Protein AF-T1C723-F1 (afdb_monomer_lite)

Foldseek 3Di:
DDDPVVVVVVVVVCVVVVHDDPDDDDPQLVQPVVVDDPVCQAQWDWDWDAAAQKIKTFTHHRSDTPDIDIDRDHCHDDPPDDPDRDDPPDDDDDD

pLDDT: mean 82.34, std 19.11, range [31.23, 98.19]

Organism: NCBI:txid410659

Sequence (95 aa):
FTTEAHIMAIEEIAQALDLELIETVAEPYAVARLASTPDVMERGGIFIDIGARTTTVSLVRGGVLEAARMFELGGRPSPASSPTTWTCRCRWPRA

Secondary structure (DSSP, 8-state):
---HHHHHHHHHHHHHTT--------HHHHHHHHH--HHHHHH-EEEEEE-SS-EEEEEEETTEEEEEEEES--SSPPTTS-S--------PPP-

Structure (mmCIF, N/CA/C/O backbone):
data_AF-T1C723-F1
#
_entry.id   AF-T1C723-F1
#
loop_
_atom_site.group_PDB
_atom_site.id
_atom_site.type_symbol
_atom_site.label_atom_id
_atom_site.label_alt_id
_atom_site.label_comp_id
_atom_site.label_asym_id
_atom_site.label_entity_id
_atom_site.label_seq_id
_atom_site.pdbx_PDB_ins_code
_atom_site.Cartn_x
_atom_site.Cartn_y
_atom_site.Cartn_z
_atom_site.occupancy
_atom_site.B_iso_or_equiv
_atom_site.auth_seq_id
_atom_site.auth_comp_id
_atom_site.auth_asym_id
_atom_site.auth_atom_id
_atom_site.pdbx_PDB_model_num
ATOM 1 N N . PHE A 1 1 ? 2.421 10.252 -5.268 1.00 61.81 1 PHE A N 1
ATOM 2 C CA . PHE A 1 1 ? 2.819 8.918 -4.767 1.00 61.81 1 PHE A CA 1
ATOM 3 C C . PHE A 1 1 ? 3.269 7.972 -5.873 1.00 61.81 1 PHE A C 1
ATOM 5 O O . PHE A 1 1 ? 3.884 6.968 -5.562 1.00 61.81 1 PHE A O 1
ATOM 12 N N . THR A 1 2 ? 3.080 8.308 -7.147 1.00 75.69 2 THR A N 1
ATOM 13 C CA . THR A 1 2 ? 3.738 7.622 -8.259 1.00 75.69 2 THR A CA 1
ATOM 14 C C . THR A 1 2 ? 3.843 8.597 -9.434 1.00 75.69 2 THR A C 1
ATOM 16 O O . THR A 1 2 ? 3.143 9.613 -9.425 1.00 75.69 2 THR A O 1
ATOM 19 N N . THR A 1 3 ? 4.740 8.353 -10.381 1.00 84.56 3 THR A N 1
ATOM 20 C CA . THR A 1 3 ? 4.822 9.117 -11.636 1.00 84.56 3 THR A CA 1
ATOM 21 C C . THR A 1 3 ? 4.004 8.405 -12.712 1.00 84.56 3 THR A C 1
ATOM 23 O O . THR A 1 3 ? 3.762 7.204 -12.601 1.00 84.56 3 THR A O 1
ATOM 26 N N . GLU A 1 4 ? 3.612 9.110 -13.777 1.00 87.56 4 GLU A N 1
ATOM 27 C CA . GLU A 1 4 ? 2.975 8.476 -14.947 1.00 87.56 4 GLU A CA 1
ATOM 28 C C . GLU A 1 4 ? 3.845 7.344 -15.511 1.00 87.56 4 GLU A C 1
ATOM 30 O O . GLU A 1 4 ? 3.346 6.269 -15.821 1.00 87.56 4 GLU A O 1
ATOM 35 N N . ALA A 1 5 ? 5.169 7.538 -15.525 1.00 91.19 5 ALA A N 1
ATOM 36 C CA . ALA A 1 5 ? 6.128 6.527 -15.961 1.00 91.19 5 ALA A CA 1
ATOM 37 C C . ALA A 1 5 ? 6.035 5.209 -15.172 1.00 91.19 5 ALA A C 1
ATOM 39 O O . ALA A 1 5 ? 6.169 4.138 -15.754 1.00 91.19 5 ALA A O 1
ATOM 40 N N . HIS A 1 6 ? 5.789 5.261 -13.860 1.00 90.44 6 HIS A N 1
ATOM 41 C CA . HIS A 1 6 ? 5.617 4.044 -13.064 1.00 90.44 6 HIS A CA 1
ATOM 42 C C . HIS A 1 6 ? 4.290 3.333 -13.348 1.00 90.44 6 HIS A C 1
ATOM 44 O O . HIS A 1 6 ? 4.253 2.109 -13.284 1.00 90.44 6 HIS A O 1
ATOM 50 N N . ILE A 1 7 ? 3.212 4.068 -13.647 1.00 92.12 7 ILE A N 1
ATOM 51 C CA . ILE A 1 7 ? 1.925 3.454 -14.012 1.00 92.12 7 ILE A CA 1
ATOM 52 C C . ILE A 1 7 ? 2.055 2.749 -15.362 1.00 92.12 7 ILE A C 1
ATOM 54 O O . ILE A 1 7 ? 1.721 1.571 -15.451 1.00 92.12 7 ILE A O 1
ATOM 58 N N . MET A 1 8 ? 2.649 3.414 -16.358 1.00 93.62 8 MET A N 1
ATOM 59 C CA . MET A 1 8 ? 2.903 2.803 -17.669 1.00 93.62 8 MET A CA 1
ATOM 60 C C . MET A 1 8 ? 3.738 1.524 -17.552 1.00 93.62 8 MET A C 1
ATOM 62 O O . MET A 1 8 ? 3.413 0.518 -18.168 1.00 93.62 8 MET A O 1
ATOM 66 N N . ALA A 1 9 ? 4.773 1.517 -16.705 1.00 95.44 9 ALA A N 1
ATOM 67 C CA . ALA A 1 9 ? 5.572 0.313 -16.484 1.00 95.44 9 ALA A CA 1
ATOM 68 C C . ALA A 1 9 ? 4.743 -0.858 -15.916 1.00 95.44 9 ALA A C 1
ATOM 70 O O . ALA A 1 9 ? 4.973 -2.010 -16.280 1.00 95.44 9 ALA A O 1
ATOM 71 N N . ILE A 1 10 ? 3.773 -0.589 -15.033 1.00 95.00 10 ILE A N 1
ATOM 72 C CA . ILE A 1 10 ? 2.868 -1.624 -14.505 1.00 95.00 10 ILE A CA 1
ATOM 73 C C . ILE A 1 10 ? 1.919 -2.120 -15.603 1.00 95.00 10 ILE A C 1
ATOM 75 O O . ILE A 1 10 ? 1.700 -3.326 -15.706 1.00 95.00 10 ILE A O 1
ATOM 79 N N . GLU A 1 11 ? 1.386 -1.220 -16.431 1.00 95.25 11 GLU A N 1
ATOM 80 C CA . GLU A 1 11 ? 0.529 -1.568 -17.573 1.00 95.25 11 GLU A CA 1
ATOM 81 C C . GLU A 1 11 ? 1.262 -2.449 -18.593 1.00 95.25 11 GLU A C 1
ATOM 83 O O . GLU A 1 11 ? 0.726 -3.476 -19.010 1.00 95.25 11 GLU A O 1
ATOM 88 N N . GLU A 1 12 ? 2.504 -2.106 -18.944 1.00 96.75 12 GLU A N 1
ATOM 89 C CA . GLU A 1 12 ? 3.346 -2.903 -19.845 1.00 96.75 12 GLU A CA 1
ATOM 90 C C . GLU A 1 12 ? 3.595 -4.313 -19.292 1.00 96.75 12 GLU A C 1
ATOM 92 O O . GLU A 1 12 ? 3.492 -5.301 -20.022 1.00 96.75 12 GLU A O 1
ATOM 97 N N . ILE A 1 13 ? 3.881 -4.428 -17.989 1.00 97.19 13 ILE A N 1
ATOM 98 C CA . ILE A 1 13 ? 4.057 -5.727 -17.327 1.00 97.19 13 ILE A CA 1
ATOM 99 C C . ILE A 1 13 ? 2.751 -6.528 -17.349 1.00 97.19 13 ILE A C 1
ATOM 101 O O . ILE A 1 13 ? 2.786 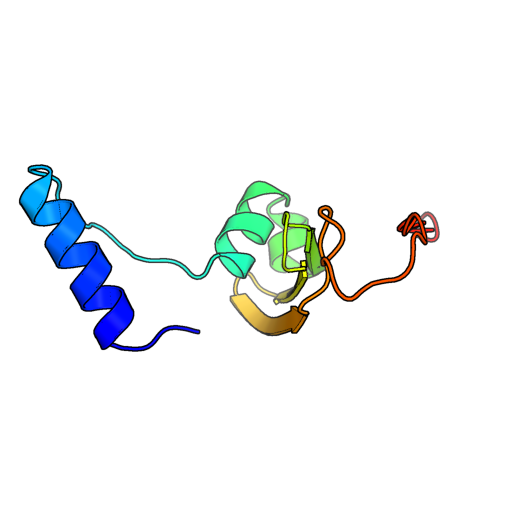-7.726 -17.630 1.00 97.19 13 ILE A O 1
ATOM 105 N N . ALA A 1 14 ? 1.608 -5.896 -17.070 1.00 97.44 14 ALA A N 1
ATOM 106 C CA . ALA A 1 14 ? 0.309 -6.562 -17.113 1.00 97.44 14 ALA A CA 1
ATOM 107 C C . ALA A 1 14 ? 0.014 -7.109 -18.520 1.00 97.44 14 ALA A C 1
ATOM 109 O O . ALA A 1 14 ? -0.303 -8.289 -18.656 1.00 97.44 14 ALA A O 1
ATOM 110 N N . GLN A 1 15 ? 0.235 -6.306 -19.566 1.00 96.94 15 GLN A N 1
ATOM 111 C CA . GLN A 1 15 ? 0.071 -6.729 -20.961 1.00 96.94 15 GLN A CA 1
ATOM 112 C C . GLN A 1 15 ? 1.004 -7.885 -21.338 1.00 96.94 15 GLN A C 1
ATOM 114 O O . GLN A 1 15 ? 0.568 -8.851 -21.962 1.00 96.94 15 GLN A O 1
ATOM 119 N N . ALA A 1 16 ? 2.277 -7.825 -20.936 1.00 98.19 16 ALA A N 1
ATOM 120 C CA . ALA A 1 16 ? 3.242 -8.892 -21.206 1.00 98.19 16 ALA A CA 1
ATOM 121 C C . ALA A 1 16 ? 2.876 -10.227 -20.527 1.00 98.19 1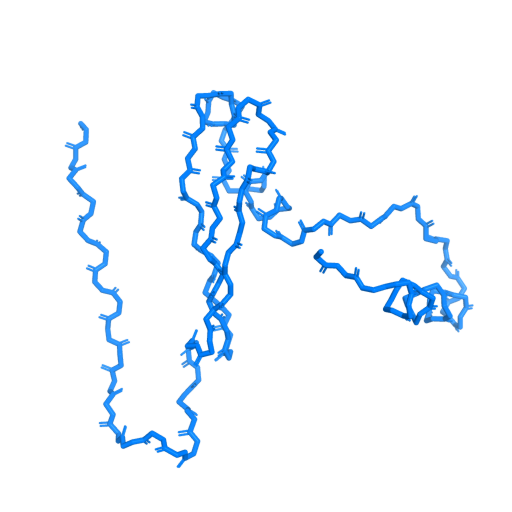6 ALA A C 1
ATOM 123 O O . ALA A 1 16 ? 3.319 -11.286 -20.974 1.00 98.19 16 ALA A O 1
ATOM 124 N N . LEU A 1 17 ? 2.083 -10.175 -19.455 1.00 98.19 17 LEU A N 1
ATOM 125 C CA . LEU A 1 17 ? 1.587 -11.334 -18.713 1.00 98.19 17 LEU A CA 1
ATOM 126 C C . LEU A 1 17 ? 0.160 -11.753 -19.110 1.00 98.19 17 LEU A C 1
ATOM 128 O O . LEU A 1 17 ? -0.370 -12.669 -18.485 1.00 98.19 17 LEU A O 1
ATOM 132 N N . ASP A 1 18 ? -0.441 -11.119 -20.125 1.00 97.81 18 ASP A N 1
ATOM 133 C CA . ASP A 1 18 ? -1.839 -11.330 -20.541 1.00 97.81 18 ASP A CA 1
ATOM 134 C C . ASP A 1 18 ? -2.848 -11.064 -19.399 1.00 97.81 18 ASP A C 1
ATOM 136 O O . ASP A 1 18 ? -3.807 -11.805 -19.180 1.00 97.81 18 ASP A O 1
ATOM 140 N N . LEU A 1 19 ? -2.598 -10.005 -18.619 1.00 98.06 19 LEU A N 1
ATOM 141 C CA . LEU A 1 19 ? -3.436 -9.549 -17.507 1.00 98.06 19 LEU A CA 1
ATOM 142 C C . LEU A 1 19 ? -4.054 -8.175 -17.795 1.00 98.06 19 LEU A C 1
ATOM 144 O O . LEU A 1 19 ? -3.441 -7.307 -18.414 1.00 98.06 19 LEU A O 1
ATOM 148 N N . GLU A 1 20 ? -5.252 -7.948 -17.256 1.00 95.50 20 GLU A N 1
ATOM 149 C CA . GLU A 1 20 ? -5.929 -6.650 -17.275 1.00 95.50 20 GLU A CA 1
ATOM 150 C C . GLU A 1 20 ? -5.636 -5.870 -15.981 1.00 95.50 20 GLU A C 1
ATOM 152 O O . GLU A 1 20 ? -5.903 -6.351 -14.875 1.00 95.50 20 GLU A O 1
ATOM 157 N N . LEU A 1 21 ? -5.094 -4.652 -16.104 1.00 94.25 21 LEU A N 1
ATOM 158 C CA . LEU A 1 21 ? -4.896 -3.759 -14.961 1.00 94.25 21 LEU A CA 1
ATOM 159 C C . LEU A 1 21 ? -6.205 -3.028 -14.632 1.00 94.25 21 LEU A C 1
ATOM 161 O O . LEU A 1 21 ? -6.585 -2.092 -15.325 1.00 94.25 21 LEU A O 1
ATOM 165 N N . ILE A 1 22 ? -6.871 -3.439 -13.551 1.00 94.50 22 ILE A N 1
ATOM 166 C CA . ILE A 1 22 ? -8.161 -2.859 -13.136 1.00 94.50 22 ILE A CA 1
ATOM 167 C C . ILE A 1 22 ? -7.987 -1.505 -12.438 1.00 94.50 22 ILE A C 1
ATOM 169 O O . ILE A 1 22 ? -8.680 -0.542 -12.754 1.00 94.50 22 ILE A O 1
ATOM 173 N N . GLU A 1 23 ? -7.083 -1.427 -11.460 1.00 91.12 23 GLU A N 1
ATOM 174 C CA . GLU A 1 23 ? -6.838 -0.211 -10.683 1.00 91.12 23 GLU A CA 1
ATOM 175 C C . GLU A 1 23 ? -5.465 -0.281 -10.001 1.00 91.12 23 GLU A C 1
ATOM 177 O O . GLU A 1 23 ? -4.992 -1.357 -9.626 1.00 91.12 23 GLU A O 1
ATOM 182 N N . THR A 1 24 ? -4.845 0.879 -9.778 1.00 89.56 24 THR A N 1
ATOM 183 C CA . THR A 1 24 ? -3.677 1.012 -8.902 1.00 89.56 24 THR A CA 1
ATOM 184 C C . THR A 1 24 ? -4.028 1.813 -7.660 1.00 89.56 24 THR A C 1
ATOM 186 O O . THR A 1 24 ? -4.529 2.933 -7.757 1.00 89.56 24 THR A O 1
ATOM 189 N N . VAL A 1 25 ? -3.669 1.290 -6.493 1.00 89.94 25 VAL A N 1
ATOM 190 C CA . VAL A 1 25 ? -3.837 1.978 -5.210 1.00 89.94 25 VAL A CA 1
ATOM 191 C C . VAL A 1 25 ? -2.483 2.264 -4.577 1.00 89.94 25 VAL A C 1
ATOM 193 O O . VAL A 1 25 ? -1.526 1.509 -4.742 1.00 89.94 25 VAL A O 1
ATOM 196 N N . ALA A 1 26 ? -2.390 3.357 -3.820 1.00 89.06 26 ALA A N 1
ATOM 197 C CA . ALA A 1 26 ? -1.195 3.630 -3.034 1.00 89.06 26 ALA A CA 1
ATOM 198 C C . ALA A 1 26 ? -1.040 2.563 -1.937 1.00 89.06 26 ALA A C 1
ATOM 200 O O . ALA A 1 26 ? -1.946 2.370 -1.126 1.00 89.06 26 ALA A O 1
ATOM 201 N N . GLU A 1 27 ? 0.130 1.933 -1.864 1.00 90.06 27 GLU A N 1
ATOM 202 C CA . GLU A 1 27 ? 0.500 0.976 -0.814 1.00 90.06 27 GLU A CA 1
ATOM 203 C C . GLU A 1 27 ? 0.096 1.402 0.614 1.00 90.06 27 GLU A C 1
ATOM 205 O O . GLU A 1 27 ? -0.575 0.610 1.277 1.00 90.06 27 GLU A O 1
ATOM 210 N N . PRO A 1 28 ? 0.381 2.632 1.105 1.00 92.38 28 PRO A N 1
ATOM 211 C CA . PRO A 1 28 ? -0.019 3.026 2.461 1.00 92.38 28 PRO A CA 1
ATOM 212 C C . PRO A 1 28 ? -1.532 2.935 2.700 1.00 92.38 28 PRO A C 1
ATOM 214 O O . PRO A 1 28 ? -1.966 2.604 3.801 1.00 92.38 28 PRO A O 1
ATOM 217 N N . TYR A 1 29 ? -2.344 3.186 1.670 1.00 91.69 29 TYR A N 1
ATOM 218 C CA . TYR A 1 29 ? -3.791 3.025 1.762 1.00 91.69 29 TYR A CA 1
ATOM 219 C C . TYR A 1 29 ? -4.202 1.549 1.772 1.00 91.69 29 TYR A C 1
ATOM 221 O O . TYR A 1 29 ? -5.055 1.153 2.566 1.00 91.69 29 TYR A O 1
ATOM 229 N N . ALA A 1 30 ? -3.574 0.725 0.929 1.00 92.25 30 ALA A N 1
ATOM 230 C CA . ALA A 1 30 ? -3.833 -0.711 0.884 1.00 92.25 30 ALA A CA 1
ATOM 231 C C . ALA A 1 30 ? -3.508 -1.390 2.226 1.00 92.25 30 ALA A C 1
ATOM 233 O O . ALA A 1 30 ? -4.332 -2.143 2.747 1.00 92.25 30 ALA A O 1
ATOM 234 N N . VAL A 1 31 ? -2.357 -1.065 2.825 1.00 92.00 31 VAL A N 1
ATOM 235 C CA . VAL A 1 31 ? -1.950 -1.574 4.144 1.00 92.00 31 VAL A CA 1
ATOM 236 C C . VAL A 1 31 ? -2.917 -1.115 5.230 1.00 92.00 31 VAL A C 1
ATOM 238 O O . VAL A 1 31 ? -3.366 -1.937 6.027 1.00 92.00 31 VAL A O 1
ATOM 241 N N . ALA A 1 32 ? -3.293 0.169 5.246 1.00 93.31 32 ALA A N 1
ATOM 242 C CA . ALA A 1 32 ? -4.264 0.678 6.209 1.00 93.31 32 ALA A CA 1
ATOM 243 C C . ALA A 1 32 ? -5.606 -0.055 6.104 1.00 93.31 32 ALA A C 1
ATOM 245 O O . ALA A 1 32 ? -6.150 -0.489 7.118 1.00 93.31 32 ALA A O 1
ATOM 246 N N . ARG A 1 33 ? -6.109 -0.264 4.883 1.00 92.00 33 ARG A N 1
ATOM 247 C CA . ARG A 1 33 ? -7.369 -0.974 4.641 1.00 92.00 33 ARG A CA 1
ATOM 248 C C . ARG A 1 33 ? -7.305 -2.449 5.043 1.00 92.00 33 ARG A C 1
ATOM 250 O O . ARG A 1 33 ? -8.295 -2.968 5.545 1.00 92.00 33 ARG A O 1
ATOM 257 N N . LEU A 1 34 ? -6.165 -3.109 4.839 1.00 92.12 34 LEU A N 1
ATOM 258 C CA . LEU A 1 34 ? -5.958 -4.506 5.230 1.00 92.12 34 LEU A CA 1
ATOM 259 C C . LEU A 1 34 ? -5.829 -4.676 6.753 1.00 92.12 34 LEU A C 1
ATOM 261 O O . LEU A 1 34 ? -6.323 -5.655 7.306 1.00 92.12 34 LEU A O 1
ATOM 265 N N . ALA A 1 35 ? -5.152 -3.743 7.425 1.00 90.62 35 ALA A N 1
ATOM 266 C CA . ALA A 1 35 ? -4.810 -3.846 8.843 1.00 90.62 35 ALA A CA 1
ATOM 267 C C . ALA A 1 35 ? -5.854 -3.231 9.796 1.00 90.62 35 ALA A C 1
ATOM 269 O O . ALA A 1 35 ? -5.675 -3.297 11.013 1.00 90.62 35 ALA A O 1
ATOM 270 N N . SER A 1 36 ? -6.923 -2.623 9.271 1.00 92.31 36 SER A N 1
ATOM 271 C CA . SER A 1 36 ? -7.913 -1.876 10.060 1.00 92.31 36 SER A CA 1
ATOM 272 C C . SER A 1 36 ? -9.292 -2.508 10.067 1.00 92.31 36 SER A C 1
ATOM 274 O O . SER A 1 36 ? -9.696 -3.201 9.138 1.00 92.31 36 SER A O 1
ATOM 276 N N . THR A 1 37 ? -10.074 -2.157 11.086 1.00 92.69 37 THR A N 1
ATOM 277 C CA . THR A 1 37 ? -11.530 -2.307 11.049 1.00 92.69 37 THR A CA 1
ATOM 278 C C . THR A 1 37 ? -12.181 -1.087 10.382 1.00 92.69 37 THR A C 1
ATOM 280 O O . THR A 1 37 ? -11.558 -0.020 10.324 1.00 92.69 37 THR A O 1
ATOM 283 N N . PRO A 1 38 ? -13.442 -1.190 9.920 1.00 90.31 38 PRO A N 1
ATOM 284 C CA . PRO A 1 38 ? -14.188 -0.039 9.407 1.00 90.31 38 PRO A CA 1
ATOM 285 C C . PRO A 1 38 ? -14.216 1.147 10.384 1.00 90.31 38 PRO A C 1
ATOM 287 O O . PRO A 1 38 ? -13.969 2.276 9.970 1.00 90.31 38 PRO A O 1
ATOM 290 N N . ASP A 1 39 ? -14.393 0.891 11.686 1.00 90.81 39 ASP A N 1
ATOM 291 C CA . ASP A 1 39 ? -14.380 1.937 12.720 1.00 90.81 39 ASP A CA 1
ATOM 292 C C . ASP A 1 39 ? -13.034 2.672 12.809 1.00 90.81 39 ASP A C 1
ATOM 294 O O . ASP A 1 39 ? -12.991 3.889 12.996 1.00 90.81 39 ASP A O 1
ATOM 298 N N . VAL A 1 40 ? -11.918 1.943 12.682 1.00 88.56 40 VAL A N 1
ATOM 299 C CA . VAL A 1 40 ? -10.568 2.530 12.684 1.00 88.56 40 VAL A CA 1
ATOM 300 C C . VAL A 1 40 ? -10.330 3.332 11.406 1.00 88.56 40 VAL A C 1
ATOM 302 O O . VAL A 1 40 ? -9.756 4.417 11.471 1.00 88.56 40 VAL A O 1
ATOM 305 N N . MET A 1 41 ? -10.814 2.850 10.259 1.00 89.38 41 MET A N 1
ATOM 306 C CA . MET A 1 41 ? -10.726 3.579 8.989 1.00 89.38 41 MET A CA 1
ATOM 307 C C . MET A 1 41 ? -11.516 4.894 9.018 1.00 89.38 41 MET A C 1
ATOM 309 O O . MET A 1 41 ? -11.058 5.894 8.457 1.00 89.38 41 MET A O 1
ATOM 313 N N . GLU A 1 42 ? -12.674 4.917 9.680 1.00 88.88 42 GLU A N 1
ATOM 314 C CA . GLU A 1 42 ? -13.510 6.113 9.816 1.00 88.88 42 GLU A CA 1
ATOM 315 C C . GLU A 1 42 ? -12.902 7.128 10.796 1.00 88.88 42 GLU A C 1
ATOM 317 O O . GLU A 1 42 ? -12.697 8.291 10.441 1.00 88.88 42 GLU A O 1
ATOM 322 N N . ARG A 1 43 ? -12.533 6.686 12.007 1.00 91.06 43 ARG A N 1
ATOM 323 C CA . ARG A 1 43 ? -11.935 7.547 13.051 1.00 91.06 43 ARG A CA 1
ATOM 324 C C . ARG A 1 43 ? -10.540 8.047 12.681 1.00 91.06 43 ARG A C 1
ATOM 326 O O . ARG A 1 43 ? -10.158 9.158 13.046 1.00 91.06 43 ARG A O 1
ATOM 333 N N . GLY A 1 44 ? -9.803 7.221 11.950 1.00 91.75 44 GLY A N 1
ATOM 334 C CA . GLY A 1 44 ? -8.443 7.452 11.505 1.00 91.75 44 GLY A CA 1
ATOM 335 C C . GLY A 1 44 ? -7.362 6.876 12.416 1.00 91.75 44 GLY A C 1
ATOM 336 O O . GLY A 1 44 ? -7.572 6.601 13.598 1.00 91.75 44 GLY A O 1
ATOM 337 N N . GLY A 1 45 ? -6.175 6.708 11.839 1.00 92.38 45 GLY A N 1
ATOM 338 C CA . GLY A 1 45 ? -5.021 6.090 12.476 1.00 92.38 45 GLY A CA 1
ATOM 339 C C . GLY A 1 45 ? -3.710 6.380 11.748 1.00 92.38 45 GLY A C 1
ATOM 340 O O . GLY A 1 45 ? -3.690 6.819 10.594 1.00 92.38 45 GLY A O 1
ATOM 341 N N . ILE A 1 46 ? -2.608 6.135 12.458 1.00 94.81 46 ILE A N 1
ATOM 342 C CA . ILE A 1 46 ? -1.260 6.138 11.889 1.00 94.81 46 ILE A CA 1
ATOM 343 C C . ILE A 1 46 ? -0.877 4.695 11.581 1.00 94.81 46 ILE A C 1
ATOM 345 O O . ILE A 1 46 ? -0.849 3.856 12.481 1.00 94.81 46 ILE A O 1
ATOM 349 N N . PHE A 1 47 ? -0.541 4.433 10.325 1.00 93.81 47 PHE A N 1
ATOM 350 C CA . PHE A 1 47 ? -0.126 3.125 9.836 1.00 93.81 47 PHE A CA 1
ATOM 351 C C . PHE A 1 47 ? 1.361 3.146 9.525 1.00 93.81 47 PHE A C 1
ATOM 353 O O . PHE A 1 47 ? 1.850 4.063 8.860 1.00 93.81 47 PHE A O 1
ATOM 360 N N . ILE A 1 48 ? 2.070 2.140 10.032 1.00 93.75 48 ILE A N 1
ATOM 361 C CA . ILE A 1 48 ? 3.511 1.984 9.863 1.00 93.75 48 ILE A CA 1
ATOM 362 C C . ILE A 1 48 ? 3.742 0.664 9.140 1.00 93.75 48 ILE A C 1
ATOM 364 O O . ILE A 1 48 ? 3.619 -0.404 9.738 1.00 93.75 48 ILE A O 1
ATOM 368 N N . ASP A 1 49 ? 4.063 0.760 7.859 1.00 93.12 49 ASP A N 1
ATOM 369 C CA . ASP A 1 49 ? 4.496 -0.374 7.058 1.00 93.12 49 ASP A CA 1
ATOM 370 C C . ASP A 1 49 ? 6.021 -0.490 7.132 1.00 93.12 49 ASP A C 1
ATOM 372 O O . ASP A 1 49 ? 6.735 0.453 6.787 1.00 93.12 49 ASP A O 1
ATOM 376 N N . ILE A 1 50 ? 6.518 -1.619 7.637 1.00 92.38 50 ILE A N 1
ATOM 377 C CA . ILE A 1 50 ? 7.949 -1.874 7.824 1.00 92.38 50 ILE A CA 1
ATOM 378 C C . ILE A 1 50 ? 8.392 -2.892 6.779 1.00 92.38 50 ILE A C 1
ATOM 380 O O . ILE A 1 50 ? 8.277 -4.105 6.969 1.00 92.38 50 ILE A O 1
ATOM 384 N N . GLY A 1 51 ? 8.959 -2.386 5.692 1.00 89.50 51 GLY A N 1
ATOM 385 C CA . GLY A 1 51 ? 9.566 -3.192 4.651 1.00 89.50 51 GLY A CA 1
ATOM 386 C C . GLY A 1 51 ? 11.013 -3.583 4.958 1.00 89.50 51 GLY A C 1
ATOM 387 O O . GLY A 1 51 ? 11.617 -3.242 5.979 1.00 89.50 51 GLY A O 1
ATOM 388 N N . ALA A 1 52 ? 11.623 -4.298 4.013 1.00 87.81 52 ALA A N 1
ATOM 389 C CA . ALA A 1 52 ? 13.021 -4.709 4.121 1.00 87.81 52 ALA A CA 1
ATOM 390 C C . ALA A 1 52 ? 13.993 -3.520 4.046 1.00 87.81 52 ALA A C 1
ATOM 392 O O . ALA A 1 52 ? 14.993 -3.509 4.753 1.00 87.81 52 ALA A O 1
ATOM 393 N N . ARG A 1 53 ? 13.720 -2.528 3.194 1.00 85.94 53 ARG A N 1
ATOM 394 C CA . ARG A 1 53 ? 14.596 -1.357 2.991 1.00 85.94 53 ARG A CA 1
ATOM 395 C C . ARG A 1 53 ? 13.990 -0.057 3.491 1.00 85.94 53 ARG A C 1
ATOM 397 O O . ARG A 1 53 ? 14.727 0.842 3.877 1.00 85.94 53 ARG A O 1
ATOM 404 N N . THR A 1 54 ? 12.672 0.041 3.431 1.00 88.81 54 THR A N 1
ATOM 405 C CA . THR A 1 54 ? 11.941 1.275 3.668 1.00 88.81 54 THR A CA 1
ATOM 406 C C . THR A 1 54 ? 10.844 1.046 4.683 1.00 88.81 54 THR A C 1
ATOM 408 O O . THR A 1 54 ? 10.268 -0.037 4.749 1.00 88.81 54 THR A O 1
ATOM 411 N N . THR A 1 55 ? 10.552 2.086 5.451 1.00 91.25 55 THR A N 1
ATOM 412 C CA . THR A 1 55 ? 9.424 2.135 6.372 1.00 91.25 55 THR A CA 1
ATOM 413 C C . THR A 1 55 ? 8.543 3.285 5.933 1.00 91.25 55 THR A C 1
ATOM 415 O O . THR A 1 55 ? 9.021 4.416 5.808 1.00 91.25 55 THR A O 1
ATOM 418 N N . THR A 1 56 ? 7.266 3.015 5.707 1.00 93.19 56 THR A N 1
ATOM 419 C CA . THR A 1 56 ? 6.286 4.031 5.332 1.00 93.19 56 THR A CA 1
ATOM 420 C C . THR A 1 56 ? 5.403 4.342 6.528 1.00 93.19 56 THR A C 1
ATOM 422 O O . THR A 1 56 ? 4.753 3.460 7.079 1.00 93.19 56 THR A O 1
ATOM 425 N N . VAL A 1 57 ? 5.359 5.612 6.923 1.00 94.88 57 VAL A N 1
ATOM 426 C CA . VAL A 1 57 ? 4.420 6.122 7.927 1.00 94.88 57 VAL A CA 1
ATOM 427 C C . VAL A 1 57 ? 3.323 6.885 7.204 1.00 94.88 57 VAL A C 1
ATOM 429 O O . VAL A 1 57 ? 3.610 7.804 6.433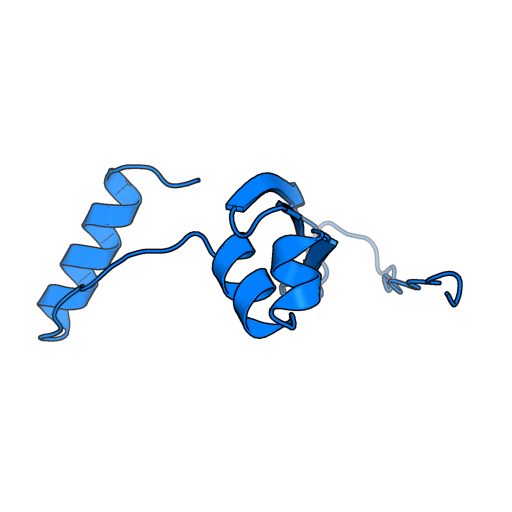 1.00 94.88 57 VAL A O 1
ATOM 432 N N . SER A 1 58 ? 2.070 6.525 7.455 1.00 95.25 58 SER A N 1
ATOM 433 C CA . SER A 1 58 ? 0.909 7.146 6.819 1.00 95.25 58 SER A CA 1
ATOM 434 C C . SER A 1 58 ? -0.185 7.500 7.815 1.00 95.25 58 SER A C 1
ATOM 436 O O . SER A 1 58 ? -0.364 6.822 8.821 1.00 95.25 58 SER A O 1
ATOM 438 N N . LEU A 1 59 ? -0.895 8.591 7.536 1.00 94.50 59 LEU A N 1
ATOM 439 C CA . LEU A 1 59 ? -2.085 9.028 8.252 1.00 94.50 59 LEU A CA 1
ATOM 440 C C . LEU A 1 59 ? -3.293 8.774 7.356 1.00 94.50 59 LEU A C 1
ATOM 442 O O . LEU A 1 59 ? -3.383 9.340 6.264 1.00 94.50 59 LEU A O 1
ATOM 446 N N . VAL A 1 60 ? -4.211 7.940 7.831 1.00 94.00 60 VAL A N 1
ATOM 447 C CA . VAL A 1 60 ? -5.492 7.675 7.170 1.00 94.00 60 VAL A CA 1
ATOM 448 C C . VAL A 1 60 ? -6.606 8.114 8.105 1.00 94.00 60 VAL A C 1
ATOM 450 O O . VAL A 1 60 ? -6.539 7.826 9.297 1.00 94.00 60 VAL A O 1
ATOM 453 N N . ARG A 1 61 ? -7.610 8.829 7.596 1.00 93.06 61 ARG A N 1
ATOM 454 C CA . ARG A 1 61 ? -8.772 9.301 8.367 1.00 93.06 61 ARG A CA 1
ATOM 455 C C . ARG A 1 61 ? -9.972 9.473 7.450 1.00 93.06 61 ARG A C 1
ATOM 457 O O . ARG A 1 61 ? -9.804 9.865 6.299 1.00 93.06 61 ARG A O 1
ATOM 464 N N . GLY A 1 62 ? -11.171 9.149 7.938 1.00 92.88 62 GLY A N 1
ATOM 465 C CA . GLY A 1 62 ? -12.387 9.221 7.125 1.00 92.88 62 GLY A CA 1
ATOM 466 C C . GLY A 1 62 ? -12.318 8.340 5.874 1.00 92.88 62 GLY A C 1
ATOM 467 O O . GLY A 1 62 ? -12.879 8.691 4.842 1.00 92.88 62 GLY A O 1
ATOM 468 N N . GLY A 1 63 ? -11.568 7.235 5.932 1.00 89.88 63 GLY A N 1
ATOM 469 C CA . GLY A 1 63 ? -11.361 6.349 4.788 1.00 89.88 63 GLY A CA 1
ATOM 470 C C . GLY A 1 63 ? -10.429 6.889 3.698 1.00 89.88 63 GLY A C 1
ATOM 471 O O . GLY A 1 63 ? -10.383 6.290 2.625 1.00 89.88 63 GLY A O 1
ATOM 472 N N . VAL A 1 64 ? -9.682 7.972 3.947 1.00 92.25 64 VAL A N 1
ATOM 473 C CA . VAL A 1 64 ? -8.794 8.614 2.963 1.00 92.25 64 VAL A CA 1
ATOM 474 C C . VAL A 1 64 ? -7.359 8.691 3.477 1.00 92.25 64 VAL A C 1
ATOM 476 O O . VAL A 1 64 ? -7.125 8.880 4.669 1.00 92.25 64 VAL A O 1
ATOM 479 N N . LEU A 1 65 ? -6.385 8.568 2.575 1.00 93.31 65 LEU A N 1
ATOM 480 C CA . LEU A 1 65 ? -4.970 8.794 2.869 1.00 93.31 65 LEU A CA 1
ATOM 481 C C . LEU A 1 65 ? -4.669 10.301 2.897 1.00 93.31 65 LEU A C 1
ATOM 483 O O . LEU A 1 65 ? -4.573 10.929 1.845 1.00 93.31 65 LEU A O 1
ATOM 487 N N . GLU A 1 66 ? -4.487 10.874 4.087 1.00 94.88 66 GLU A N 1
ATOM 488 C CA . GLU A 1 66 ? -4.207 12.309 4.261 1.00 94.88 66 GLU A CA 1
ATOM 489 C C . GLU A 1 66 ? -2.724 12.637 4.054 1.00 94.88 66 GLU A C 1
ATOM 491 O O . GLU A 1 66 ? -2.368 13.676 3.495 1.00 94.88 66 GLU A O 1
ATOM 496 N N . ALA A 1 67 ? -1.835 11.758 4.519 1.00 91.81 67 ALA A N 1
ATOM 497 C CA . ALA A 1 67 ? -0.399 11.956 4.395 1.00 91.81 67 ALA A CA 1
ATOM 498 C C . ALA A 1 67 ? 0.351 10.627 4.397 1.00 91.81 67 ALA A C 1
ATOM 500 O O . ALA A 1 67 ? -0.030 9.682 5.081 1.00 91.81 67 ALA A O 1
ATOM 501 N N . ALA A 1 68 ? 1.480 10.589 3.693 1.00 92.94 68 ALA A N 1
ATOM 502 C CA . ALA A 1 68 ? 2.468 9.534 3.845 1.00 92.94 68 ALA A CA 1
ATOM 503 C C . ALA A 1 68 ? 3.887 10.099 3.747 1.00 92.94 68 ALA A C 1
ATOM 505 O O . ALA A 1 68 ? 4.141 11.113 3.077 1.00 92.94 68 ALA A O 1
ATOM 506 N N . ARG A 1 69 ? 4.811 9.443 4.446 1.00 93.19 69 ARG A N 1
ATOM 507 C CA . ARG A 1 69 ? 6.253 9.675 4.388 1.00 93.19 69 ARG A CA 1
ATOM 508 C C . ARG A 1 69 ? 6.967 8.335 4.397 1.00 93.19 69 ARG A C 1
ATOM 510 O O . ARG A 1 69 ? 6.659 7.473 5.213 1.00 93.19 69 ARG A O 1
ATOM 517 N N . MET A 1 70 ? 7.921 8.193 3.490 1.00 90.75 70 MET A N 1
ATOM 518 C CA . MET A 1 70 ? 8.770 7.017 3.383 1.00 90.75 70 MET A CA 1
ATOM 519 C C . MET A 1 70 ? 10.143 7.346 3.958 1.00 90.75 70 MET A C 1
ATOM 521 O O . MET A 1 70 ? 10.688 8.421 3.705 1.00 90.75 70 MET A O 1
ATOM 525 N N . PHE A 1 71 ? 10.686 6.417 4.729 1.00 88.62 71 PHE A N 1
ATOM 526 C CA . PHE A 1 71 ? 12.014 6.48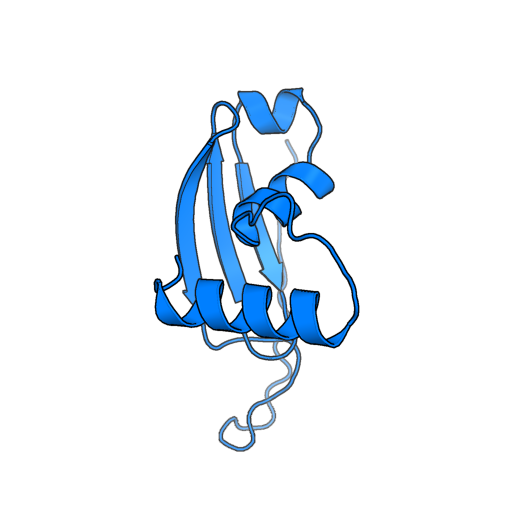8 5.315 1.00 88.62 71 PHE A CA 1
ATOM 527 C C . PHE A 1 71 ? 12.856 5.351 4.747 1.00 88.62 71 PHE A C 1
ATOM 529 O O . PHE A 1 71 ? 12.370 4.226 4.654 1.00 88.62 71 PHE A O 1
ATOM 536 N N . GLU A 1 72 ? 14.125 5.608 4.427 1.00 89.00 72 GLU A N 1
ATOM 537 C CA . GLU A 1 72 ? 15.107 4.580 4.035 1.00 89.00 72 GLU A CA 1
ATOM 538 C C . GLU A 1 72 ? 15.627 3.803 5.255 1.00 89.00 72 GLU A C 1
ATOM 540 O O . GLU A 1 72 ? 16.823 3.708 5.526 1.00 89.00 72 GLU A O 1
ATOM 545 N N . LEU A 1 73 ? 14.688 3.285 6.038 1.00 83.94 73 LEU A N 1
ATOM 546 C CA . LEU A 1 73 ? 14.924 2.475 7.219 1.00 83.94 73 LEU A CA 1
ATOM 547 C C . LEU A 1 73 ? 14.054 1.228 7.096 1.00 83.94 73 LEU A C 1
ATOM 549 O O . LEU A 1 73 ? 12.845 1.352 6.949 1.00 83.94 73 LEU A O 1
ATOM 553 N N . GLY A 1 74 ? 14.634 0.035 7.175 1.00 84.69 74 GLY A N 1
ATOM 554 C CA . GLY A 1 74 ? 13.879 -1.211 7.061 1.00 84.69 74 GLY A CA 1
ATOM 555 C C . GLY A 1 74 ? 14.519 -2.360 7.829 1.00 84.69 74 GLY A C 1
ATOM 556 O O . GLY A 1 74 ? 15.531 -2.191 8.508 1.00 84.69 74 GLY A O 1
ATOM 557 N N . GLY A 1 75 ? 13.913 -3.543 7.731 1.00 81.38 75 GLY A N 1
ATOM 558 C CA . GLY A 1 75 ? 14.358 -4.737 8.456 1.00 81.38 75 GLY A CA 1
ATOM 559 C C . GLY A 1 75 ? 15.701 -5.320 7.996 1.00 81.38 75 GLY A C 1
ATOM 560 O O . GLY A 1 75 ? 16.298 -6.111 8.726 1.00 81.38 75 GLY A O 1
ATOM 561 N N . ARG A 1 76 ? 16.197 -4.958 6.805 1.00 79.94 76 ARG A N 1
ATOM 562 C CA . ARG A 1 76 ? 17.533 -5.337 6.331 1.00 79.94 76 ARG A CA 1
ATOM 563 C C . ARG A 1 76 ? 18.531 -4.211 6.617 1.00 79.94 76 ARG A C 1
ATOM 565 O O . ARG A 1 76 ? 18.305 -3.085 6.172 1.00 79.94 76 ARG A O 1
ATOM 572 N N . PRO A 1 77 ? 19.656 -4.507 7.288 1.00 66.31 77 PRO A N 1
ATOM 573 C CA . PRO A 1 77 ? 20.705 -3.520 7.501 1.00 66.31 77 PRO A CA 1
ATOM 574 C C . PRO A 1 77 ? 21.301 -3.093 6.156 1.00 66.31 77 PRO A C 1
ATOM 576 O O . PRO A 1 77 ? 21.525 -3.920 5.266 1.00 66.31 77 PRO A O 1
ATOM 579 N N . SER A 1 78 ? 21.558 -1.796 5.998 1.00 61.81 78 SER A N 1
ATOM 580 C CA . SER A 1 78 ? 22.292 -1.309 4.835 1.00 61.81 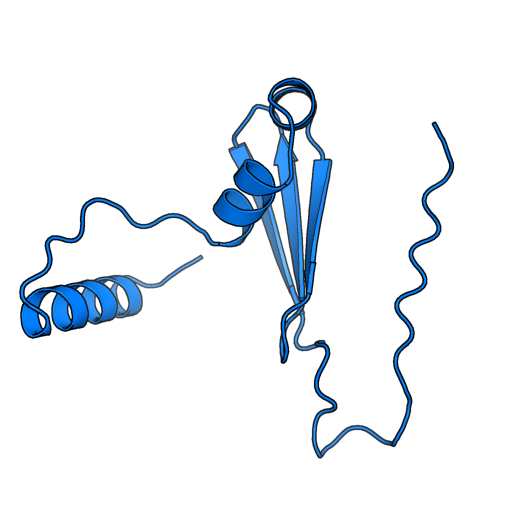78 SER A CA 1
ATOM 581 C C . SER A 1 78 ? 23.782 -1.647 5.001 1.00 61.81 78 SER A C 1
ATOM 583 O O . SER A 1 78 ? 24.287 -1.611 6.127 1.00 61.81 78 SER A O 1
ATOM 585 N N . PRO A 1 79 ? 24.528 -1.920 3.915 1.00 60.44 79 PRO A N 1
ATOM 586 C CA . PRO A 1 79 ? 25.975 -2.151 3.995 1.00 60.44 79 PRO A CA 1
ATOM 587 C C . PRO A 1 79 ? 26.757 -0.970 4.599 1.00 60.44 79 PRO A C 1
ATOM 589 O O . PRO A 1 79 ? 27.866 -1.154 5.082 1.00 60.44 79 PRO A O 1
ATOM 592 N N . ALA A 1 80 ? 26.180 0.238 4.567 1.00 60.38 80 ALA A N 1
ATOM 593 C CA . ALA A 1 80 ? 26.750 1.460 5.133 1.00 60.38 80 ALA A CA 1
ATOM 594 C C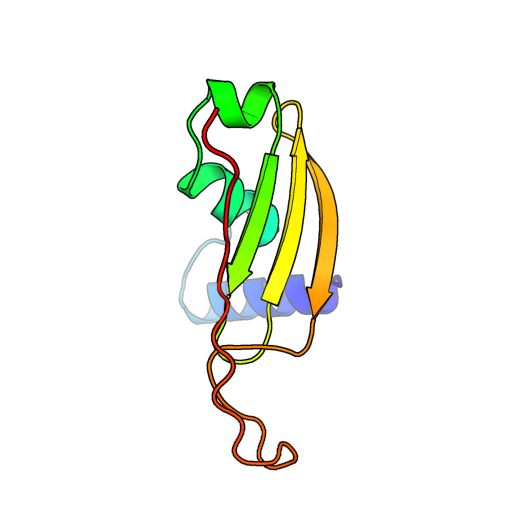 . ALA A 1 80 ? 26.396 1.678 6.619 1.00 60.38 80 ALA A C 1
ATOM 596 O O . ALA A 1 80 ? 26.908 2.609 7.238 1.00 60.38 80 ALA A O 1
ATOM 597 N N . SER A 1 81 ? 25.522 0.850 7.198 1.00 56.41 81 SER A N 1
ATOM 598 C CA . SER A 1 81 ? 25.159 0.926 8.615 1.00 56.41 81 SER A CA 1
ATOM 599 C C . SER A 1 81 ? 26.057 0.014 9.458 1.00 56.41 81 SER A C 1
ATOM 601 O O . SER A 1 81 ? 26.225 -1.167 9.159 1.00 56.41 81 SER A O 1
ATOM 603 N N . SER A 1 82 ? 26.651 0.564 10.521 1.00 50.31 82 SER A N 1
ATOM 604 C CA . SER A 1 82 ? 27.328 -0.202 11.577 1.00 50.31 82 SER A CA 1
ATOM 605 C C . SER A 1 82 ? 26.366 -1.234 12.196 1.00 50.31 82 SER A C 1
ATOM 607 O O . SER A 1 82 ? 25.152 -1.015 12.152 1.00 50.31 82 SER A O 1
ATOM 609 N N . PRO A 1 83 ? 26.860 -2.356 12.772 1.00 49.34 83 PRO A N 1
ATOM 610 C CA . PRO A 1 83 ? 26.038 -3.487 13.208 1.00 49.34 83 PRO A CA 1
ATOM 611 C C . PRO A 1 83 ? 25.227 -3.102 14.447 1.00 49.34 83 PRO A C 1
ATOM 613 O O . PRO A 1 83 ? 25.572 -3.421 15.581 1.00 49.34 83 PRO A O 1
ATOM 616 N N . THR A 1 84 ? 24.146 -2.371 14.229 1.00 50.12 84 THR A N 1
ATOM 617 C CA . THR A 1 84 ? 23.241 -1.928 15.276 1.00 50.12 84 THR A CA 1
ATOM 618 C C . THR A 1 84 ? 21.908 -2.563 14.951 1.00 50.12 84 THR A C 1
ATOM 620 O O . THR A 1 84 ? 21.205 -2.145 14.036 1.00 50.12 84 THR A O 1
ATOM 623 N N . THR A 1 85 ? 21.592 -3.647 15.653 1.00 46.12 85 THR A N 1
ATOM 624 C CA . THR A 1 85 ? 20.271 -4.271 15.622 1.00 46.12 85 THR A CA 1
ATOM 625 C C . THR A 1 85 ? 19.239 -3.221 16.023 1.00 46.12 85 THR A C 1
ATOM 627 O O . THR A 1 85 ? 19.135 -2.855 17.195 1.00 46.12 85 THR A O 1
ATOM 630 N N . TRP A 1 86 ? 18.473 -2.719 15.058 1.00 50.78 86 TRP A N 1
ATOM 631 C CA . TRP A 1 86 ? 17.392 -1.778 15.321 1.00 50.78 86 TRP A CA 1
ATOM 632 C C . TRP A 1 86 ? 16.207 -2.545 15.904 1.00 50.78 86 TRP A C 1
ATOM 634 O O . TRP A 1 86 ? 15.490 -3.255 15.204 1.00 50.78 86 TRP A O 1
ATOM 644 N N . THR A 1 87 ? 16.002 -2.428 17.215 1.00 45.97 87 THR A N 1
ATOM 645 C CA . THR A 1 87 ? 14.779 -2.914 17.861 1.00 45.97 87 THR A CA 1
ATOM 646 C C . THR A 1 87 ? 13.737 -1.802 17.820 1.00 45.97 87 THR A C 1
ATOM 648 O O . THR A 1 87 ? 13.783 -0.865 18.616 1.00 45.97 87 THR A O 1
ATOM 651 N N . CYS A 1 88 ? 12.778 -1.900 16.895 1.00 42.16 88 CYS A N 1
ATOM 652 C CA . CYS A 1 88 ? 11.589 -1.052 16.922 1.00 42.16 88 CYS A CA 1
ATOM 653 C C . CYS A 1 88 ? 10.732 -1.465 18.129 1.00 42.16 88 CYS A C 1
ATOM 655 O O . CYS A 1 88 ? 10.023 -2.470 18.100 1.00 42.16 88 CYS A O 1
ATOM 657 N N . ARG A 1 89 ? 10.858 -0.740 19.244 1.00 36.97 89 ARG A N 1
ATOM 658 C CA . ARG A 1 89 ? 10.106 -1.010 20.474 1.00 36.97 89 ARG A CA 1
ATOM 659 C C . ARG A 1 89 ? 8.898 -0.073 20.529 1.00 36.97 89 ARG A C 1
ATOM 661 O O . ARG A 1 89 ? 8.913 0.924 21.246 1.00 36.97 89 ARG A O 1
ATOM 668 N N . CYS A 1 90 ? 7.855 -0.376 19.757 1.00 34.50 90 CYS A N 1
ATOM 669 C CA . CYS A 1 90 ? 6.586 0.349 19.831 1.00 34.50 90 CYS A CA 1
ATOM 670 C C . CYS A 1 90 ? 5.932 0.096 21.197 1.00 34.50 90 CYS A C 1
ATOM 672 O O . CYS A 1 90 ? 5.418 -0.990 21.460 1.00 34.50 90 CYS A O 1
ATOM 674 N N . ARG A 1 91 ? 5.955 1.093 22.085 1.00 34.25 91 ARG A N 1
ATOM 675 C CA . ARG A 1 91 ? 5.188 1.078 23.334 1.00 34.25 91 ARG A CA 1
ATOM 676 C C . ARG A 1 91 ? 3.940 1.929 23.118 1.00 34.25 91 ARG A C 1
ATOM 678 O O . ARG A 1 91 ? 3.969 3.134 23.332 1.00 34.25 91 ARG A O 1
ATOM 685 N N . TRP A 1 92 ? 2.866 1.300 22.651 1.00 31.23 92 TRP A N 1
ATOM 686 C CA . TRP A 1 92 ? 1.555 1.942 22.602 1.00 31.23 92 TRP A CA 1
ATOM 687 C C . TRP A 1 92 ? 1.035 2.093 24.039 1.00 31.23 92 TRP A C 1
ATOM 689 O O . TRP A 1 92 ? 1.009 1.091 24.765 1.00 31.23 92 TRP A O 1
ATOM 699 N N . PRO A 1 93 ? 0.670 3.304 24.504 1.00 31.56 93 PRO A N 1
ATOM 700 C CA . PRO A 1 93 ? -0.095 3.422 25.735 1.00 31.56 93 PRO A CA 1
ATOM 701 C C . PRO A 1 93 ? -1.396 2.650 25.517 1.00 31.56 93 PRO A C 1
ATOM 703 O O . PRO A 1 93 ? -2.059 2.826 24.496 1.00 31.56 93 PRO A O 1
ATOM 706 N N . ARG A 1 94 ? -1.709 1.726 26.432 1.00 38.19 94 ARG A N 1
ATOM 707 C CA . ARG A 1 94 ? -3.004 1.045 26.402 1.00 38.19 94 ARG A CA 1
ATOM 708 C C . ARG A 1 94 ? -4.078 2.130 26.483 1.00 38.19 94 ARG A C 1
ATOM 710 O O . ARG A 1 94 ? -3.995 2.972 27.377 1.00 38.19 94 ARG A O 1
ATOM 717 N N . ALA A 1 95 ? -5.005 2.115 25.530 1.00 37.81 95 ALA A N 1
ATOM 718 C CA . ALA A 1 95 ? -6.315 2.712 25.736 1.00 37.81 95 ALA A CA 1
ATOM 719 C C . ALA A 1 95 ? -7.055 1.924 26.825 1.00 37.81 95 ALA A C 1
ATOM 721 O O . ALA A 1 95 ? -6.821 0.691 26.910 1.00 37.81 95 ALA A O 1
#

Radius of gyration: 16.68 Å; chains: 1; bounding box: 42×24×48 Å